Protein AF-A0A345INQ3-F1 (afdb_monomer_lite)

Organism: Serratia marcescens (NCBI:txid615)

InterPro domains:
  IPR011256 Regulatory factor, effector binding domain superfamily [G3DSA:3.20.80.10] (1-58)

pLDDT: mean 71.46, std 8.66, range [54.69, 84.88]

Radius of gyration: 13.14 Å; chains: 1; bounding box: 34×19×33 Å

Structure (mmCIF, N/CA/C/O backbone):
data_AF-A0A345INQ3-F1
#
_entry.id   AF-A0A345INQ3-F1
#
loop_
_atom_site.group_PDB
_atom_site.id
_atom_site.type_symbol
_atom_site.label_atom_id
_atom_site.label_alt_id
_atom_site.label_comp_id
_atom_site.label_asym_id
_atom_site.label_entity_id
_atom_site.label_seq_id
_atom_site.pdbx_PDB_ins_code
_atom_site.Cartn_x
_atom_site.Cartn_y
_atom_site.Cartn_z
_atom_site.occupancy
_atom_site.B_iso_or_equiv
_atom_site.auth_seq_id
_atom_site.auth_comp_id
_atom_site.auth_asym_id
_atom_site.auth_atom_id
_atom_site.pdbx_PDB_model_num
ATOM 1 N N . MET A 1 1 ? 3.991 -0.668 7.213 1.00 68.62 1 MET A N 1
ATOM 2 C CA . MET A 1 1 ? 4.756 -0.048 6.113 1.00 68.62 1 MET A CA 1
ATOM 3 C C . MET A 1 1 ? 4.785 -1.060 4.990 1.00 68.62 1 MET A C 1
ATOM 5 O O . MET A 1 1 ? 5.058 -2.217 5.288 1.00 68.62 1 MET A O 1
ATOM 9 N N . PHE A 1 2 ? 4.424 -0.660 3.773 1.00 77.00 2 PHE A N 1
ATOM 10 C CA . PHE A 1 2 ? 4.434 -1.545 2.607 1.00 77.00 2 PHE A CA 1
ATOM 11 C C . PHE A 1 2 ? 5.562 -1.123 1.674 1.00 77.00 2 PHE A C 1
ATOM 13 O O . PHE A 1 2 ? 5.741 0.074 1.433 1.00 77.00 2 PHE A O 1
ATOM 20 N N . GLU A 1 3 ? 6.314 -2.097 1.177 1.00 77.38 3 GLU A N 1
ATOM 21 C CA . GLU A 1 3 ? 7.413 -1.881 0.239 1.00 77.38 3 GLU A CA 1
ATOM 22 C C . GLU A 1 3 ? 7.056 -2.525 -1.099 1.00 77.38 3 GLU A C 1
ATOM 24 O O . GLU A 1 3 ? 6.568 -3.655 -1.138 1.00 77.38 3 GLU A O 1
ATOM 29 N N . PHE A 1 4 ? 7.277 -1.786 -2.182 1.00 79.00 4 PHE A N 1
ATOM 30 C CA . PHE A 1 4 ? 7.072 -2.244 -3.548 1.00 79.00 4 PHE A CA 1
ATOM 31 C C . PHE A 1 4 ? 8.339 -1.997 -4.361 1.00 79.00 4 PHE A C 1
ATOM 33 O O . PHE A 1 4 ? 8.864 -0.882 -4.380 1.00 79.00 4 PHE A O 1
ATOM 40 N N . ASN A 1 5 ? 8.792 -3.034 -5.058 1.00 79.62 5 ASN A N 1
ATOM 41 C CA . ASN A 1 5 ? 9.853 -2.948 -6.046 1.00 79.62 5 ASN A CA 1
ATOM 42 C C . ASN A 1 5 ? 9.353 -3.609 -7.331 1.00 79.62 5 ASN A C 1
ATOM 44 O O . ASN A 1 5 ? 9.022 -4.795 -7.327 1.00 79.62 5 ASN A O 1
ATOM 48 N N . GLY A 1 6 ? 9.248 -2.828 -8.398 1.00 76.31 6 GLY A N 1
ATOM 49 C CA . GLY A 1 6 ? 8.724 -3.297 -9.671 1.00 76.31 6 GLY A CA 1
ATOM 50 C C . GLY A 1 6 ? 8.449 -2.146 -10.624 1.00 76.31 6 GLY A C 1
ATOM 51 O O . GLY A 1 6 ? 8.926 -1.021 -10.448 1.00 76.31 6 GLY A O 1
ATOM 52 N N . ARG A 1 7 ? 7.670 -2.415 -11.665 1.00 78.31 7 ARG A N 1
ATOM 53 C CA . ARG A 1 7 ? 7.344 -1.418 -12.691 1.00 78.31 7 ARG A CA 1
ATOM 54 C C . ARG A 1 7 ? 6.190 -0.516 -12.253 1.00 78.31 7 ARG A C 1
ATOM 56 O O . ARG A 1 7 ? 5.354 -0.881 -11.432 1.00 78.31 7 ARG A O 1
ATOM 63 N N . LEU A 1 8 ? 6.086 0.668 -12.857 1.00 71.88 8 LEU A N 1
ATOM 64 C CA . LEU A 1 8 ? 5.018 1.631 -12.542 1.00 71.88 8 LEU A CA 1
ATOM 65 C C . LEU A 1 8 ? 3.598 1.079 -12.769 1.00 71.88 8 LEU A C 1
ATOM 67 O O . LEU A 1 8 ? 2.681 1.404 -12.024 1.00 71.88 8 LEU A O 1
ATOM 71 N N . ASN A 1 9 ? 3.399 0.250 -13.792 1.00 76.75 9 ASN A N 1
ATOM 72 C CA . ASN A 1 9 ? 2.104 -0.386 -14.045 1.00 76.75 9 ASN A CA 1
ATOM 73 C C . ASN A 1 9 ? 1.751 -1.429 -12.971 1.00 76.75 9 ASN A C 1
ATOM 75 O O . ASN A 1 9 ? 0.589 -1.556 -12.603 1.00 76.75 9 ASN A O 1
ATOM 79 N N . GLU A 1 10 ? 2.747 -2.138 -12.444 1.00 80.94 10 GLU A N 1
ATOM 80 C CA . GLU A 1 10 ? 2.5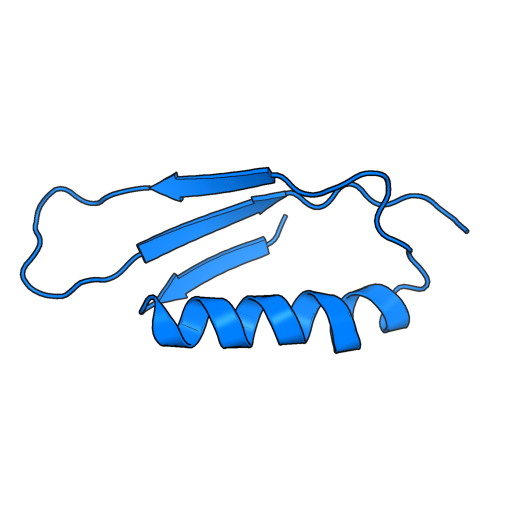90 -3.088 -11.338 1.00 80.94 10 GLU A CA 1
ATOM 81 C C . GLU A 1 10 ? 2.326 -2.364 -10.006 1.00 80.94 10 GLU A C 1
ATOM 83 O O . GLU A 1 10 ? 1.596 -2.879 -9.161 1.00 80.94 10 GLU A O 1
ATOM 88 N N . TYR A 1 11 ? 2.839 -1.140 -9.844 1.00 77.00 11 TYR A N 1
ATOM 89 C CA . TYR A 1 11 ? 2.599 -0.313 -8.660 1.00 77.00 11 TYR A CA 1
ATOM 90 C C . TYR A 1 11 ? 1.115 0.033 -8.459 1.00 77.00 11 TYR A C 1
ATOM 92 O O . TYR A 1 11 ? 0.625 -0.026 -7.332 1.00 77.00 11 TYR A O 1
ATOM 100 N N . LEU A 1 12 ? 0.385 0.364 -9.532 1.00 77.50 12 LEU A N 1
ATOM 101 C CA . LEU A 1 12 ? -1.051 0.667 -9.436 1.00 77.50 12 LEU A CA 1
ATOM 102 C C . LEU A 1 12 ? -1.846 -0.553 -8.954 1.00 77.50 12 LEU A C 1
ATOM 104 O O . LEU A 1 12 ? -2.660 -0.443 -8.044 1.00 77.50 12 LEU A O 1
ATOM 108 N N . VAL A 1 13 ? -1.529 -1.732 -9.496 1.00 83.62 13 VAL A N 1
ATOM 109 C CA . VAL A 1 13 ? -2.160 -2.999 -9.096 1.00 83.62 13 VAL A CA 1
ATOM 110 C C . VAL A 1 13 ? -1.842 -3.341 -7.636 1.00 83.62 13 VAL A C 1
ATOM 112 O O . VAL A 1 13 ? -2.719 -3.761 -6.881 1.00 83.62 13 VAL A O 1
ATOM 115 N N . PHE A 1 14 ? -0.592 -3.134 -7.214 1.00 83.19 14 PHE A N 1
ATOM 116 C CA . PHE A 1 14 ? -0.184 -3.302 -5.820 1.00 83.19 14 PHE A CA 1
ATOM 117 C C . PHE A 1 14 ? -0.971 -2.381 -4.882 1.00 83.19 14 PHE A C 1
ATOM 119 O O . PHE A 1 14 ? -1.446 -2.822 -3.834 1.00 83.19 14 PHE A O 1
ATOM 126 N N . PHE A 1 15 ? -1.152 -1.120 -5.268 1.00 79.25 15 PHE A N 1
ATOM 127 C CA . PHE A 1 15 ? -1.889 -0.148 -4.474 1.00 79.25 15 PHE A CA 1
ATOM 128 C C . PHE A 1 15 ? -3.359 -0.546 -4.277 1.00 79.25 15 PHE A C 1
ATOM 130 O O . PHE A 1 15 ? -3.821 -0.582 -3.132 1.00 79.25 15 PHE A O 1
ATOM 137 N N . ASP A 1 16 ? -4.051 -0.937 -5.352 1.00 82.81 16 ASP A N 1
ATOM 138 C CA . ASP A 1 16 ? -5.447 -1.397 -5.294 1.00 82.81 16 ASP A CA 1
ATOM 139 C C . ASP A 1 16 ? -5.590 -2.614 -4.367 1.00 82.81 16 ASP A C 1
ATOM 141 O O . ASP A 1 16 ? -6.473 -2.658 -3.511 1.00 82.81 16 ASP A O 1
ATOM 145 N N . SER A 1 17 ? -4.658 -3.573 -4.443 1.00 83.19 17 SER A N 1
ATOM 146 C CA . SER A 1 17 ? -4.687 -4.767 -3.584 1.00 83.19 17 SER A CA 1
ATOM 147 C C . SER A 1 17 ? -4.559 -4.458 -2.086 1.00 83.19 17 SER A C 1
ATOM 149 O O . SER A 1 17 ? -5.179 -5.125 -1.251 1.00 83.19 17 SER A O 1
ATOM 151 N N . ILE A 1 18 ? -3.791 -3.428 -1.717 1.00 83.38 18 ILE A N 1
ATOM 152 C CA . ILE A 1 18 ? -3.671 -3.017 -0.315 1.00 83.38 18 ILE A CA 1
ATOM 153 C C . ILE A 1 18 ? -4.966 -2.350 0.151 1.00 83.38 18 ILE A C 1
ATOM 155 O O . ILE A 1 18 ? -5.439 -2.635 1.255 1.00 83.38 18 ILE A O 1
ATOM 159 N N . TYR A 1 19 ? -5.533 -1.480 -0.683 1.00 78.25 19 TYR A N 1
ATOM 160 C CA . TYR A 1 19 ? -6.736 -0.717 -0.364 1.00 78.25 19 TYR A CA 1
ATOM 161 C C . TYR A 1 19 ? -7.982 -1.589 -0.256 1.00 78.25 19 TYR A C 1
ATOM 163 O O . TYR A 1 19 ? -8.671 -1.538 0.765 1.00 78.25 19 TYR A O 1
ATOM 171 N N . ASP A 1 20 ? -8.246 -2.399 -1.277 1.00 80.62 20 ASP A N 1
ATOM 172 C CA . ASP A 1 20 ? -9.524 -3.095 -1.423 1.00 80.62 20 ASP A CA 1
ATOM 173 C C . ASP A 1 20 ? -9.559 -4.428 -0.679 1.00 80.62 20 ASP A C 1
ATOM 175 O O . ASP A 1 20 ? -10.622 -4.855 -0.227 1.00 80.62 20 ASP A O 1
ATOM 179 N N . ALA A 1 21 ? -8.408 -5.090 -0.523 1.00 81.56 21 ALA A N 1
ATOM 180 C CA . ALA A 1 21 ? -8.347 -6.414 0.090 1.00 81.56 21 ALA A CA 1
ATOM 181 C C . ALA A 1 21 ? -7.670 -6.397 1.464 1.00 81.56 21 ALA A C 1
ATOM 183 O O . ALA A 1 21 ? -8.245 -6.870 2.443 1.00 81.56 21 ALA A O 1
ATOM 184 N N . TYR A 1 22 ? -6.456 -5.853 1.572 1.00 81.81 22 TYR A N 1
ATOM 185 C CA . TYR A 1 22 ? -5.649 -6.050 2.779 1.00 81.81 22 TYR A CA 1
ATOM 186 C C . TYR A 1 22 ? -6.134 -5.239 3.991 1.00 81.81 22 TYR A C 1
ATOM 188 O O . TYR A 1 22 ? -6.258 -5.777 5.093 1.00 81.81 22 TYR A O 1
ATOM 196 N N . LEU A 1 23 ? -6.421 -3.947 3.819 1.00 79.62 23 LEU A N 1
ATOM 197 C CA . LEU A 1 23 ? -6.836 -3.086 4.936 1.00 79.62 23 LEU A CA 1
ATOM 198 C C . LEU A 1 23 ? -8.203 -3.472 5.533 1.00 79.62 23 LEU A C 1
ATOM 200 O O . LEU A 1 23 ? -8.302 -3.521 6.765 1.00 79.62 23 LEU A O 1
ATOM 204 N N . PRO A 1 24 ? -9.228 -3.830 4.731 1.00 79.94 24 PRO A N 1
ATOM 205 C CA . PRO A 1 24 ? -10.491 -4.336 5.263 1.00 79.94 24 PRO A CA 1
ATOM 206 C C . PRO A 1 24 ? -10.339 -5.624 6.079 1.00 79.94 24 PRO A C 1
ATOM 208 O O . PRO A 1 24 ? -10.975 -5.750 7.125 1.00 79.94 24 PRO A O 1
ATOM 211 N N . LEU A 1 25 ? -9.465 -6.549 5.659 1.00 84.88 25 LEU A N 1
ATOM 212 C CA . LEU A 1 25 ? -9.197 -7.796 6.394 1.00 84.88 25 LEU A CA 1
ATOM 213 C C . LEU A 1 25 ? -8.606 -7.548 7.786 1.00 84.88 25 LEU A C 1
ATOM 215 O O . LEU A 1 25 ? -8.850 -8.317 8.712 1.00 84.88 25 LEU A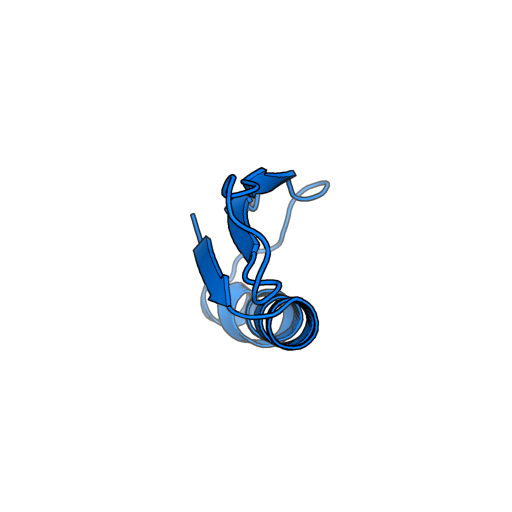 O 1
ATOM 219 N N . LEU A 1 26 ? -7.854 -6.462 7.947 1.00 81.44 26 LEU A N 1
ATOM 220 C CA . LEU A 1 26 ? -7.303 -6.049 9.235 1.00 81.44 26 LEU A CA 1
ATOM 221 C C . LEU A 1 26 ? -8.300 -5.256 10.097 1.00 81.44 26 LEU A C 1
ATOM 223 O O . LEU A 1 26 ? -7.957 -4.864 11.212 1.00 81.44 26 LEU A O 1
ATOM 227 N N . GLY A 1 27 ? -9.519 -5.005 9.605 1.00 79.19 27 GLY A N 1
ATOM 228 C CA . GLY A 1 27 ? -10.539 -4.230 10.316 1.00 79.19 27 GLY A CA 1
ATOM 229 C C . GLY A 1 27 ? -10.147 -2.766 10.530 1.00 79.19 27 GLY A C 1
ATOM 230 O O . GLY A 1 27 ? -10.637 -2.121 11.457 1.00 79.19 27 GLY A O 1
ATOM 231 N N . VAL A 1 28 ? -9.236 -2.242 9.707 1.00 76.69 28 VAL A N 1
ATOM 232 C CA . VAL A 1 28 ? -8.725 -0.874 9.821 1.00 76.69 28 VAL A CA 1
ATOM 233 C C . VAL A 1 28 ? -9.228 -0.019 8.670 1.00 76.69 28 VAL A C 1
ATOM 235 O O . VAL A 1 28 ? -9.344 -0.471 7.533 1.00 76.69 28 VAL A O 1
ATOM 238 N N . ARG A 1 29 ? -9.503 1.252 8.964 1.00 72.38 29 ARG A N 1
ATOM 239 C CA . ARG A 1 29 ? -9.809 2.265 7.950 1.00 72.38 29 ARG A CA 1
ATOM 240 C C . ARG A 1 29 ? -8.670 3.267 7.861 1.00 72.38 29 ARG A C 1
ATOM 242 O O . ARG A 1 29 ? -8.069 3.643 8.872 1.00 72.38 29 ARG A O 1
ATOM 249 N N . ILE A 1 30 ? -8.392 3.714 6.643 1.00 67.75 30 ILE A N 1
ATOM 250 C CA . ILE A 1 30 ? -7.399 4.757 6.389 1.00 67.75 30 ILE A CA 1
ATOM 251 C C . ILE A 1 30 ? -7.923 6.078 6.941 1.00 67.75 30 ILE A C 1
ATOM 253 O O . ILE A 1 30 ? -9.067 6.461 6.694 1.00 67.75 30 ILE A O 1
ATOM 257 N N . ARG A 1 31 ? -7.078 6.780 7.694 1.00 62.44 31 ARG A N 1
ATOM 258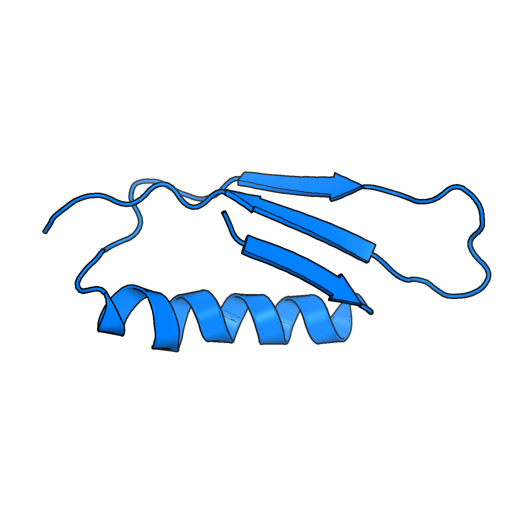 C CA . ARG A 1 31 ? -7.343 8.134 8.178 1.00 62.44 31 ARG A CA 1
ATOM 259 C C . ARG A 1 31 ? -6.630 9.138 7.283 1.00 62.44 31 ARG A C 1
ATOM 261 O O . ARG A 1 31 ? -5.412 9.117 7.205 1.00 62.44 31 ARG A O 1
ATOM 268 N N . ASN A 1 32 ? -7.396 10.050 6.685 1.00 62.25 32 ASN A N 1
ATOM 269 C CA . ASN A 1 32 ? -6.926 11.310 6.093 1.00 62.25 32 ASN A CA 1
ATOM 270 C C . ASN A 1 32 ? -5.674 11.211 5.193 1.00 62.25 32 ASN A C 1
ATOM 272 O O . ASN A 1 32 ? -4.813 12.087 5.234 1.00 62.25 32 ASN A O 1
ATOM 276 N N . GLY A 1 33 ? -5.602 10.178 4.349 1.00 62.16 33 GLY A N 1
ATOM 277 C CA . GLY A 1 33 ? -4.608 10.068 3.281 1.00 62.16 33 GLY A CA 1
ATOM 278 C C . GLY A 1 33 ? -3.444 9.116 3.560 1.00 62.16 33 GLY A C 1
ATOM 279 O O . GLY A 1 33 ? -3.402 8.383 4.548 1.00 62.16 33 GLY A O 1
ATOM 280 N N 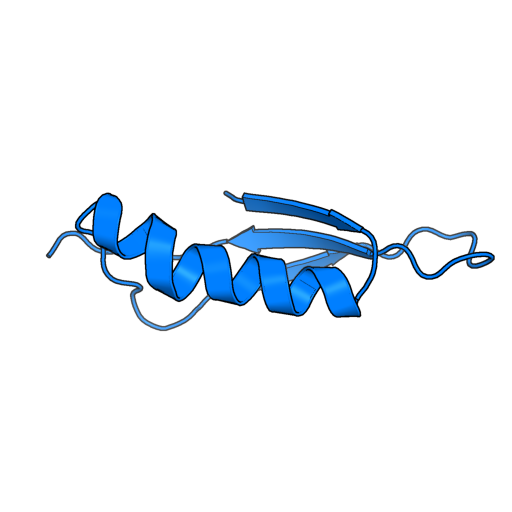. PHE A 1 34 ? -2.506 9.096 2.620 1.00 65.81 34 PHE A N 1
ATOM 281 C CA . PHE A 1 34 ? -1.338 8.222 2.608 1.00 65.81 34 PHE A CA 1
ATOM 282 C C . PHE A 1 34 ? -0.141 8.990 2.052 1.00 65.81 34 PHE A C 1
ATOM 284 O O . PHE A 1 34 ? -0.302 9.925 1.266 1.00 65.81 34 PHE A O 1
ATOM 291 N N . LEU A 1 35 ? 1.057 8.593 2.473 1.00 64.75 35 LEU A N 1
ATOM 292 C CA . LEU A 1 35 ? 2.311 9.145 1.974 1.00 64.75 35 LEU A CA 1
ATOM 293 C C . LEU A 1 35 ? 2.979 8.111 1.065 1.00 64.75 35 LEU A C 1
ATOM 295 O O . LEU A 1 35 ? 3.176 6.962 1.466 1.00 64.75 35 LEU A O 1
ATOM 299 N N . ILE A 1 36 ? 3.317 8.530 -0.155 1.00 66.81 36 ILE A N 1
ATOM 300 C CA . ILE A 1 36 ? 4.131 7.751 -1.089 1.00 66.81 36 ILE A CA 1
ATOM 301 C C . ILE A 1 36 ? 5.522 8.375 -1.129 1.00 66.81 36 ILE A C 1
ATOM 303 O O . ILE A 1 36 ? 5.661 9.547 -1.480 1.00 66.81 36 ILE A O 1
ATOM 307 N N . GLU A 1 37 ? 6.546 7.585 -0.827 1.00 68.12 37 GLU A N 1
ATOM 308 C CA . GLU A 1 37 ? 7.940 7.948 -1.064 1.00 68.12 37 GLU A CA 1
ATOM 309 C C . GLU A 1 37 ? 8.464 7.165 -2.275 1.00 68.12 37 GLU A C 1
ATOM 311 O O . GLU A 1 37 ? 8.479 5.932 -2.277 1.00 68.12 37 GLU A O 1
ATOM 316 N N . LEU A 1 38 ? 8.847 7.890 -3.331 1.00 65.88 38 LEU A N 1
ATOM 317 C CA . LEU A 1 38 ? 9.394 7.332 -4.568 1.00 65.88 38 LEU A CA 1
ATOM 318 C C . LEU A 1 38 ? 10.916 7.495 -4.564 1.00 65.88 38 LEU A C 1
ATOM 320 O O . LEU A 1 38 ? 11.423 8.617 -4.632 1.00 65.88 38 LEU A O 1
ATOM 324 N N . HIS A 1 39 ? 11.651 6.386 -4.537 1.00 66.00 39 HIS A N 1
ATOM 325 C CA . HIS A 1 39 ? 13.108 6.397 -4.630 1.00 66.00 39 HIS A CA 1
ATOM 326 C C . HIS A 1 39 ? 13.542 6.087 -6.064 1.00 66.00 39 HIS A C 1
ATOM 328 O O . HIS A 1 39 ? 13.251 5.024 -6.613 1.00 66.00 39 HIS A O 1
ATOM 334 N N . LYS A 1 40 ? 14.251 7.037 -6.680 1.00 61.91 40 LYS A N 1
ATOM 335 C CA . LYS A 1 40 ? 14.806 6.894 -8.029 1.00 61.91 40 LYS A CA 1
ATOM 336 C C . LYS A 1 40 ? 16.224 6.322 -7.960 1.00 61.91 40 LYS A C 1
ATOM 338 O O . LYS A 1 40 ? 17.122 6.996 -7.454 1.00 61.91 40 LYS A O 1
ATOM 343 N N . GLU A 1 41 ? 16.453 5.138 -8.525 1.00 62.72 41 GLU A N 1
ATOM 344 C CA . GLU A 1 41 ? 17.817 4.639 -8.740 1.00 62.72 41 GLU A CA 1
ATOM 345 C C . GLU A 1 41 ? 18.485 5.302 -9.961 1.00 62.72 41 GLU A C 1
ATOM 347 O O . GLU A 1 41 ? 17.837 5.697 -10.934 1.00 62.72 41 GLU A O 1
ATOM 352 N N . LYS A 1 42 ? 19.809 5.496 -9.883 1.00 58.91 42 LYS A N 1
ATOM 353 C CA . LYS A 1 42 ? 20.588 6.361 -10.791 1.00 58.91 42 LYS A CA 1
ATOM 354 C C . LYS A 1 42 ? 20.782 5.803 -12.212 1.00 58.91 42 LYS A C 1
ATOM 356 O O . LYS A 1 42 ? 21.170 6.575 -13.085 1.00 58.91 42 LYS A O 1
ATOM 361 N N . SER A 1 43 ? 20.509 4.523 -12.477 1.00 55.91 43 SER A N 1
ATOM 362 C CA . SER A 1 43 ? 20.733 3.888 -13.787 1.00 55.91 43 SER A CA 1
ATOM 363 C C . SER A 1 43 ? 19.426 3.427 -14.434 1.00 55.91 43 SER A C 1
ATOM 365 O O . SER A 1 43 ? 18.992 2.290 -14.281 1.00 55.91 43 SER A O 1
ATOM 367 N N . PHE A 1 44 ? 18.800 4.321 -15.195 1.00 55.53 44 PHE A N 1
ATOM 368 C CA . PHE A 1 44 ? 17.619 4.015 -16.000 1.00 55.53 44 PHE A CA 1
ATOM 369 C C . PHE A 1 44 ? 18.032 3.297 -17.291 1.00 55.53 44 PHE A C 1
ATOM 371 O O . PHE A 1 44 ? 18.283 3.938 -18.310 1.00 55.53 44 PHE A O 1
ATOM 378 N N . GLN A 1 45 ? 18.102 1.968 -17.262 1.00 54.69 45 GLN A N 1
ATOM 379 C CA . GLN A 1 45 ? 17.921 1.177 -18.490 1.00 54.69 45 GLN A CA 1
ATOM 380 C C . GLN A 1 45 ? 16.572 0.453 -18.515 1.00 54.69 45 GLN A C 1
ATOM 382 O O . GLN A 1 45 ? 16.047 0.203 -19.594 1.00 54.69 45 GLN A O 1
ATOM 387 N N . TYR A 1 46 ? 15.948 0.246 -17.354 1.00 55.81 46 TYR A N 1
ATOM 388 C CA . TYR A 1 46 ? 14.585 -0.256 -17.216 1.00 55.81 46 TYR A CA 1
ATOM 389 C C . TYR A 1 46 ? 13.935 0.482 -16.040 1.00 55.81 46 TYR A C 1
ATOM 391 O O . TYR A 1 46 ? 14.565 0.665 -15.004 1.00 55.81 46 TYR A O 1
ATOM 399 N N . ALA A 1 47 ? 12.729 1.017 -16.236 1.00 58.97 47 ALA A N 1
ATOM 400 C CA . ALA A 1 47 ? 12.040 1.880 -15.276 1.00 58.97 47 ALA A CA 1
ATOM 401 C C . ALA A 1 47 ? 11.488 1.073 -14.085 1.00 58.97 47 ALA A C 1
ATOM 403 O O . ALA A 1 47 ? 10.281 0.863 -13.972 1.00 58.97 47 ALA A O 1
ATOM 404 N N . GLU A 1 48 ? 12.378 0.584 -13.229 1.00 60.50 48 GLU A N 1
ATOM 405 C CA . GLU A 1 48 ? 12.021 0.011 -11.935 1.00 60.50 48 GLU A CA 1
ATOM 406 C C . GLU A 1 48 ? 11.888 1.138 -10.906 1.00 60.50 48 GLU A C 1
ATOM 408 O O . GLU A 1 48 ? 12.712 2.056 -10.831 1.00 60.50 48 GLU A O 1
ATOM 413 N N . LEU A 1 49 ? 10.788 1.106 -10.158 1.00 65.69 49 LEU A N 1
ATOM 414 C CA . LEU A 1 49 ? 10.465 2.054 -9.104 1.00 65.69 49 LEU A CA 1
ATOM 415 C C . LEU A 1 49 ? 10.554 1.338 -7.765 1.00 65.69 49 LEU A C 1
ATOM 417 O O . LEU A 1 49 ? 9.890 0.325 -7.547 1.00 65.69 49 LEU A O 1
ATOM 421 N N . ASN A 1 50 ? 11.327 1.917 -6.852 1.00 68.50 50 ASN A N 1
ATOM 422 C CA . ASN A 1 50 ? 11.291 1.539 -5.450 1.00 68.50 50 ASN A CA 1
ATOM 423 C C . ASN A 1 50 ? 10.348 2.492 -4.719 1.00 68.50 50 ASN A C 1
ATOM 425 O O . ASN A 1 50 ? 10.594 3.702 -4.668 1.00 68.50 50 ASN A O 1
ATOM 429 N N . VAL A 1 51 ? 9.254 1.957 -4.184 1.00 67.56 51 VAL A N 1
ATOM 430 C CA . VAL A 1 51 ? 8.194 2.750 -3.562 1.00 67.56 51 VAL A CA 1
ATOM 431 C C . VAL A 1 51 ? 7.936 2.275 -2.143 1.00 67.56 51 VAL A C 1
ATOM 433 O O . VAL A 1 51 ? 7.641 1.102 -1.907 1.00 67.56 51 VAL A O 1
ATOM 436 N N . LYS A 1 52 ? 7.987 3.210 -1.192 1.00 74.56 52 LYS A N 1
ATOM 437 C CA . LYS A 1 52 ? 7.533 2.989 0.182 1.00 74.56 52 LYS A CA 1
ATOM 438 C C . LYS A 1 52 ? 6.197 3.678 0.386 1.00 74.56 52 LYS A C 1
ATOM 440 O O . LYS A 1 52 ? 6.062 4.877 0.150 1.00 74.56 52 LYS A O 1
ATOM 445 N N . VAL A 1 53 ? 5.20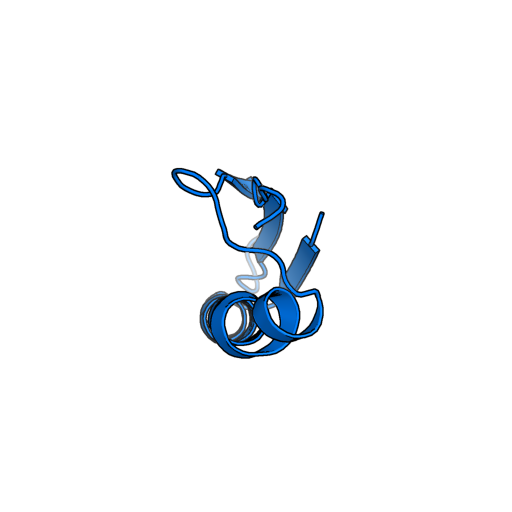6 2.911 0.833 1.00 70.06 53 VAL A N 1
ATOM 446 C CA . VAL A 1 53 ? 3.863 3.427 1.114 1.00 70.06 53 VAL A CA 1
ATOM 447 C C . VAL A 1 53 ? 3.622 3.407 2.618 1.00 70.06 53 VAL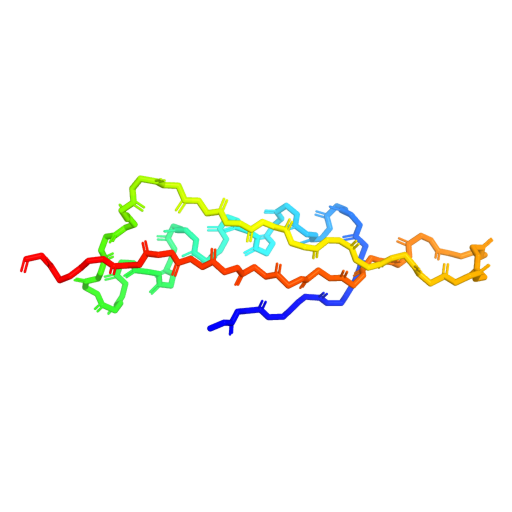 A C 1
ATOM 449 O O . VAL A 1 53 ? 3.605 2.350 3.268 1.00 70.06 53 VAL A O 1
ATOM 452 N N . LEU A 1 54 ? 3.420 4.601 3.174 1.00 72.69 54 LEU A N 1
ATOM 453 C CA . LEU A 1 54 ? 3.033 4.803 4.561 1.00 72.69 54 LEU A CA 1
ATOM 454 C C . LEU A 1 54 ? 1.535 5.117 4.618 1.00 72.69 54 LEU A C 1
ATOM 456 O O . LEU A 1 54 ? 1.076 6.151 4.132 1.00 72.69 54 LEU A O 1
ATOM 460 N N . ILE A 1 55 ? 0.773 4.206 5.219 1.00 70.88 55 ILE A N 1
ATOM 461 C CA . ILE A 1 55 ? -0.675 4.343 5.377 1.00 70.88 55 ILE A CA 1
ATOM 462 C C . ILE A 1 55 ? -0.970 4.656 6.838 1.00 70.88 55 ILE A C 1
ATOM 464 O O . ILE A 1 55 ? -0.628 3.873 7.728 1.00 70.88 55 ILE A O 1
ATOM 468 N N . TYR A 1 56 ? -1.619 5.793 7.082 1.00 70.56 56 TYR A N 1
ATOM 469 C CA . TYR A 1 56 ? -2.099 6.155 8.408 1.00 70.56 56 TYR A CA 1
ATOM 470 C C . TYR A 1 56 ? -3.439 5.468 8.653 1.00 70.56 56 TYR A C 1
ATOM 472 O O . TYR A 1 56 ? -4.439 5.756 7.996 1.00 70.56 56 TYR A O 1
ATOM 480 N N . ILE A 1 57 ? -3.459 4.536 9.600 1.00 72.50 57 ILE A N 1
ATOM 481 C CA . ILE A 1 57 ? -4.653 3.767 9.956 1.00 72.50 57 ILE A CA 1
ATOM 482 C C . ILE A 1 57 ? -5.217 4.241 11.296 1.00 72.50 57 ILE A C 1
ATOM 484 O O . ILE A 1 57 ? -4.474 4.565 12.223 1.00 72.50 57 ILE A O 1
ATOM 488 N N . GLY A 1 58 ? -6.543 4.288 11.403 1.00 66.00 58 GLY A N 1
ATOM 489 C CA . GLY A 1 58 ? -7.253 4.459 12.670 1.00 66.00 58 GLY A CA 1
ATOM 490 C C . GLY A 1 58 ? -7.953 3.165 13.075 1.00 66.00 58 GLY A C 1
ATOM 491 O O . GLY A 1 58 ? -8.406 2.418 12.207 1.00 66.00 58 GLY A O 1
ATOM 492 N N . LYS A 1 59 ? -8.076 2.913 14.385 1.00 59.78 59 LYS A N 1
ATOM 493 C CA . LYS A 1 59 ? -9.032 1.912 14.877 1.00 59.78 59 LYS A CA 1
ATOM 494 C C . LYS A 1 59 ? -10.452 2.420 14.619 1.00 59.78 59 LYS A C 1
ATOM 496 O O . LYS A 1 59 ? -10.720 3.599 14.874 1.00 59.78 59 LYS A O 1
ATOM 501 N N . SER A 1 60 ? -11.286 1.543 14.063 1.00 59.50 60 SER A N 1
ATOM 502 C CA . SER A 1 60 ? -12.729 1.756 13.938 1.00 59.50 60 SER A CA 1
ATOM 503 C C . SER A 1 60 ? -13.407 1.779 15.300 1.00 59.50 60 SER A C 1
ATOM 505 O O . SER A 1 60 ? -12.906 1.091 16.218 1.00 59.50 60 SER A O 1
#

Sequence (60 aa):
MFEFNGRLNEYLVFFDSIYDAYLPLLGVRIRNGFLIELHKEKSFQYAELNVKVLIYIGKS

Foldseek 3Di:
DDKDKAAPVVVVVVVCCCQVPVQVVVQKDFDDDKDKDWDDDPDPPDHIIIIDIGTHIDHD

Secondary structure (DSSP, 8-state):
-EEEEEEHHHHHHHHHHIIIIIHHHTTEEEEEEEEEEEEPPS--SS-EEEEEEEEEEEE-